Protein AF-A0A9D9HCR8-F1 (afdb_monomer)

Secondary structure (DSSP, 8-state):
----------THHHHHHHHHHHHHHHHHHHHHHHHHHHHHHHHHHTSTTS-TT---HHHHHHHHHHHHHHIIIIIHHHHHHHHHHH-HHHHHHHHHHHHHHHHHHHHHHHHS---HHHHHHHHHHHHHHH-

Organism: NCBI:txid2840769

pLDDT: mean 75.17, std 12.78, range [39.19, 91.44]

Solvent-accessible surface area (backbone atoms only — not comparable to full-atom values): 7336 Å² total; per-residue (Å²): 132,88,81,83,76,96,80,76,87,74,64,68,58,61,56,51,51,53,49,54,50,50,65,53,47,53,59,53,52,51,50,55,53,51,51,54,50,51,58,54,49,55,60,48,44,70,40,72,90,78,45,101,58,77,62,50,60,67,58,52,50,52,42,61,44,46,28,57,47,45,45,72,78,40,45,54,60,53,51,51,55,52,36,70,75,70,33,64,74,59,48,50,55,50,52,53,50,35,30,52,51,10,50,51,38,31,51,47,34,69,70,61,76,52,64,50,73,61,27,50,54,45,26,37,53,12,40,54,44,46,99

Structure (mmCIF, N/CA/C/O backbone):
data_AF-A0A9D9HCR8-F1
#
_entry.id   AF-A0A9D9HCR8-F1
#
loop_
_atom_site.group_PDB
_atom_site.id
_atom_site.type_symbol
_atom_site.label_atom_id
_atom_site.label_alt_id
_atom_site.label_comp_id
_atom_site.label_asym_id
_atom_site.label_entity_id
_atom_site.label_seq_id
_atom_site.pdbx_PDB_ins_code
_atom_site.Cartn_x
_atom_site.Cartn_y
_atom_site.Cartn_z
_atom_site.occupancy
_atom_site.B_iso_or_equiv
_atom_site.auth_seq_id
_atom_site.auth_comp_id
_atom_site.auth_asym_id
_atom_site.auth_atom_id
_atom_site.pdbx_PDB_model_num
ATOM 1 N N . MET A 1 1 ? -33.722 6.007 50.592 1.00 44.00 1 MET A N 1
ATOM 2 C CA . MET A 1 1 ? -32.545 5.118 50.465 1.00 44.00 1 MET A CA 1
ATOM 3 C C . MET A 1 1 ? -31.892 5.417 49.117 1.00 44.00 1 MET A C 1
ATOM 5 O O . MET A 1 1 ? -32.198 4.763 48.139 1.00 44.00 1 MET A O 1
ATOM 9 N N . LEU A 1 2 ? -31.209 6.544 48.922 1.00 51.06 2 LEU A N 1
ATOM 10 C CA . LEU A 1 2 ? -29.808 6.756 49.314 1.00 51.06 2 LEU A CA 1
ATOM 11 C C . LEU A 1 2 ? -28.983 5.460 49.361 1.00 51.06 2 LEU A C 1
ATOM 13 O O . LEU A 1 2 ? -28.902 4.800 50.395 1.00 51.06 2 LEU A O 1
ATOM 17 N N . LYS A 1 3 ? -28.377 5.127 48.217 1.00 56.28 3 LYS A N 1
ATOM 18 C CA . LYS A 1 3 ? -27.101 4.407 48.137 1.00 56.28 3 LYS A CA 1
ATOM 19 C C . LYS A 1 3 ? -26.162 5.161 47.187 1.00 56.28 3 LYS A C 1
ATOM 21 O O . LYS A 1 3 ? -25.793 4.697 46.121 1.00 56.28 3 LYS A O 1
ATOM 26 N N . ASP A 1 4 ? -25.895 6.401 47.568 1.00 50.28 4 ASP A N 1
ATOM 27 C CA . ASP A 1 4 ? -24.560 6.986 47.665 1.00 50.28 4 ASP A CA 1
ATOM 28 C C . ASP A 1 4 ? -23.361 6.244 47.028 1.00 50.28 4 ASP A C 1
ATOM 30 O O . ASP A 1 4 ? -22.961 5.176 47.497 1.00 50.28 4 ASP A O 1
ATOM 34 N N . ARG A 1 5 ? -22.705 6.982 46.109 1.00 50.75 5 ARG A N 1
ATOM 35 C CA . ARG A 1 5 ? -21.244 7.193 45.927 1.00 50.75 5 ARG A CA 1
ATOM 36 C C . ARG A 1 5 ? -20.588 6.686 44.636 1.00 50.75 5 ARG A C 1
ATOM 38 O O . ARG A 1 5 ? -20.152 5.549 44.540 1.00 50.75 5 ARG A O 1
ATOM 45 N N . ASN A 1 6 ? -20.365 7.638 43.725 1.00 53.31 6 ASN A N 1
ATOM 46 C CA . ASN A 1 6 ? -19.026 8.079 43.298 1.00 53.31 6 ASN A CA 1
ATOM 47 C C . ASN A 1 6 ? -17.860 7.103 43.554 1.00 53.31 6 ASN A C 1
ATOM 49 O O . ASN A 1 6 ? -17.100 7.333 44.491 1.00 53.31 6 ASN A O 1
ATOM 53 N N . LEU A 1 7 ? -17.647 6.099 42.699 1.00 50.16 7 LEU A N 1
ATOM 54 C CA . LEU A 1 7 ? -16.347 5.428 42.568 1.00 50.16 7 LEU A CA 1
ATOM 55 C C . LEU A 1 7 ? -16.163 4.876 41.145 1.00 50.16 7 LEU A C 1
ATOM 57 O O . LEU A 1 7 ? -16.692 3.822 40.812 1.00 50.16 7 LEU A O 1
ATOM 61 N N . GLY A 1 8 ? -15.358 5.571 40.336 1.00 39.19 8 GLY A N 1
ATOM 62 C CA . GLY A 1 8 ? -14.664 4.955 39.202 1.00 39.19 8 GLY A CA 1
ATOM 63 C C . GLY A 1 8 ? -14.967 5.554 37.834 1.00 39.19 8 GLY A C 1
ATOM 64 O O . GLY A 1 8 ? -15.715 4.997 37.045 1.00 39.19 8 GLY A O 1
ATOM 65 N N . HIS A 1 9 ? -14.311 6.671 37.548 1.00 45.31 9 HIS A N 1
ATOM 66 C CA . HIS A 1 9 ? -13.859 7.102 36.227 1.00 45.31 9 HIS A CA 1
ATOM 67 C C . HIS A 1 9 ? -13.619 5.909 35.265 1.00 45.31 9 HIS A C 1
ATOM 69 O O . HIS A 1 9 ? -12.541 5.313 35.271 1.00 45.31 9 HIS A O 1
ATOM 75 N N . ILE A 1 10 ? -14.595 5.546 34.425 1.00 48.69 10 ILE A N 1
ATOM 76 C CA . ILE A 1 10 ? -14.371 4.601 33.322 1.00 48.69 10 ILE A CA 1
ATOM 77 C C . ILE A 1 10 ? -13.630 5.330 32.197 1.00 48.69 10 ILE A C 1
ATOM 79 O O . ILE A 1 10 ? -14.179 5.714 31.171 1.00 48.69 10 ILE A O 1
ATOM 83 N N . ASN A 1 11 ? -12.327 5.505 32.418 1.00 50.41 11 ASN A N 1
ATOM 84 C CA . ASN A 1 11 ? -11.316 5.925 31.443 1.00 50.41 11 ASN A CA 1
ATOM 85 C C . ASN A 1 11 ? -11.187 4.973 30.236 1.00 50.41 11 ASN A C 1
ATOM 87 O O . ASN A 1 11 ? -10.315 5.151 29.389 1.00 50.41 11 ASN A O 1
ATOM 91 N N . THR A 1 12 ? -12.036 3.954 30.127 1.00 53.69 12 THR A N 1
ATOM 92 C CA . THR A 1 12 ? -12.023 2.963 29.049 1.00 53.69 12 THR A CA 1
ATOM 93 C C . THR A 1 12 ? -12.558 3.490 27.716 1.00 53.69 12 THR A C 1
ATOM 95 O O . THR A 1 12 ? -12.309 2.857 26.698 1.00 53.69 12 THR A O 1
ATOM 98 N N . SER A 1 13 ? -13.244 4.639 27.683 1.00 58.69 13 SER A N 1
ATOM 99 C CA . SER A 1 13 ? -13.841 5.174 26.445 1.00 58.69 13 SER A CA 1
ATOM 100 C C . SER A 1 13 ? -12.923 6.148 25.697 1.00 58.69 13 SER A C 1
ATOM 102 O O . SER A 1 13 ? -12.737 6.025 24.488 1.00 58.69 13 SER A O 1
ATOM 104 N N . SER A 1 14 ? -12.255 7.063 26.409 1.00 65.81 14 SER A N 1
ATOM 105 C CA . SER A 1 14 ? -11.342 8.015 25.768 1.00 65.81 14 SER A CA 1
ATOM 106 C C . SER A 1 14 ? -10.120 7.294 25.204 1.00 65.81 14 SER A C 1
ATOM 108 O O . SER A 1 14 ? -9.855 7.401 24.012 1.00 65.81 14 SER A O 1
ATOM 110 N N . ALA A 1 15 ? -9.414 6.497 26.016 1.00 72.19 15 ALA A N 1
ATOM 111 C CA . ALA A 1 15 ? -8.194 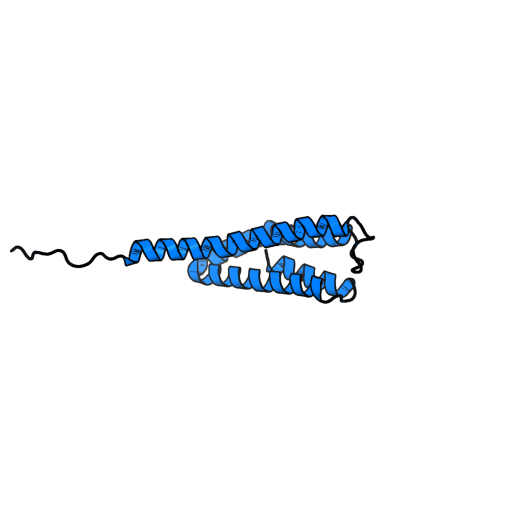5.812 25.582 1.00 72.19 15 ALA A CA 1
ATOM 112 C C . ALA A 1 15 ? -8.430 4.856 24.398 1.00 72.19 15 ALA A C 1
ATOM 114 O O . ALA A 1 15 ? -7.625 4.826 23.473 1.00 72.19 15 ALA A O 1
ATOM 115 N N . ALA A 1 16 ? -9.553 4.129 24.374 1.00 76.50 16 ALA A N 1
ATOM 116 C CA . ALA A 1 16 ? -9.909 3.263 23.249 1.00 76.50 16 ALA A CA 1
ATOM 117 C C . ALA A 1 16 ? -10.183 4.056 21.960 1.00 76.50 16 ALA A C 1
ATOM 119 O O . ALA A 1 16 ? -9.782 3.624 20.882 1.00 76.50 16 ALA A O 1
ATOM 120 N N . CYS A 1 17 ? -10.807 5.232 22.069 1.00 79.69 17 CYS A N 1
ATOM 121 C CA . CYS A 1 17 ? -11.021 6.133 20.938 1.00 79.69 17 CYS A CA 1
ATOM 122 C C . CYS A 1 17 ? -9.686 6.666 20.385 1.00 79.69 17 CYS A C 1
ATOM 124 O O . CYS A 1 17 ? -9.451 6.609 19.180 1.00 79.69 17 CYS A O 1
ATOM 126 N N . TRP A 1 18 ? -8.767 7.082 21.264 1.00 84.44 18 TRP A N 1
ATOM 127 C CA . TRP A 1 18 ? -7.415 7.508 20.877 1.00 84.44 18 TRP A CA 1
ATOM 128 C C . TRP A 1 18 ? -6.609 6.379 20.224 1.00 84.44 18 TRP A C 1
ATOM 130 O O . TRP A 1 18 ? -5.927 6.615 19.231 1.00 84.44 18 TRP A O 1
ATOM 140 N N . ILE A 1 19 ? -6.715 5.147 20.732 1.00 83.94 19 ILE A N 1
ATOM 141 C CA . ILE A 1 19 ? -6.044 3.975 20.150 1.00 83.94 19 ILE A CA 1
ATOM 142 C C . ILE A 1 19 ? -6.636 3.625 18.782 1.00 83.94 19 ILE A C 1
ATOM 144 O O . ILE A 1 19 ? -5.880 3.346 17.856 1.00 83.94 19 ILE A O 1
ATOM 148 N N . ALA A 1 20 ? -7.961 3.666 18.622 1.00 83.50 20 ALA A N 1
ATOM 149 C CA . ALA A 1 20 ? -8.602 3.442 17.327 1.00 83.50 20 ALA A CA 1
ATOM 150 C C . ALA A 1 20 ? -8.166 4.499 16.301 1.00 83.50 20 ALA A C 1
ATOM 152 O O . ALA A 1 20 ? -7.837 4.160 15.166 1.00 83.50 20 ALA A O 1
ATOM 153 N N . LEU A 1 21 ? -8.088 5.764 16.721 1.00 86.19 21 LEU A N 1
ATOM 154 C CA . LEU A 1 21 ? -7.636 6.863 15.874 1.00 86.19 21 LEU A CA 1
ATOM 155 C C . LEU A 1 21 ? -6.158 6.694 15.494 1.00 86.19 21 LEU A C 1
ATOM 157 O O . LEU A 1 21 ? -5.817 6.794 14.319 1.00 86.19 21 LEU A O 1
ATOM 161 N N . ALA A 1 22 ? -5.293 6.335 16.446 1.00 86.69 22 ALA A N 1
ATOM 162 C CA . ALA A 1 22 ? -3.890 6.030 16.172 1.00 86.69 22 ALA A CA 1
ATOM 163 C C . ALA A 1 22 ? -3.733 4.838 15.210 1.00 86.69 22 ALA A C 1
ATOM 165 O O . ALA A 1 22 ? -2.942 4.900 14.272 1.00 86.69 22 ALA A O 1
ATOM 166 N N . CYS A 1 23 ? -4.521 3.777 15.396 1.00 85.12 23 CYS A N 1
ATOM 167 C CA . CYS A 1 23 ? -4.490 2.582 14.554 1.00 85.12 23 CYS A CA 1
ATOM 168 C C . CYS A 1 23 ? -4.935 2.855 13.108 1.00 85.12 23 CYS A C 1
ATOM 170 O O . CYS A 1 23 ? -4.455 2.178 12.206 1.00 85.12 23 CYS A O 1
ATOM 172 N N . LEU A 1 24 ? -5.791 3.857 12.871 1.00 86.19 24 LEU A N 1
ATOM 173 C CA . LEU A 1 24 ? -6.179 4.295 11.524 1.00 86.19 24 LEU A CA 1
ATOM 174 C C . LEU A 1 24 ? -5.179 5.279 10.903 1.00 86.19 24 LEU A C 1
ATOM 176 O O . LEU A 1 24 ? -4.892 5.195 9.711 1.00 86.19 24 LEU A O 1
ATOM 180 N N . VAL A 1 25 ? -4.630 6.203 11.697 1.00 90.88 25 VAL A N 1
ATOM 181 C CA . VAL A 1 25 ? -3.695 7.225 11.197 1.00 90.88 25 VAL A CA 1
ATOM 182 C C . VAL A 1 25 ? -2.368 6.612 10.762 1.00 90.88 25 VAL A C 1
ATOM 184 O O . VAL A 1 25 ? -1.819 7.039 9.755 1.00 90.88 25 VAL A O 1
ATOM 187 N N . VAL A 1 26 ? -1.857 5.603 11.472 1.00 89.62 26 VAL A N 1
ATOM 188 C CA . VAL A 1 26 ? -0.576 4.956 11.136 1.00 89.62 26 VAL A CA 1
ATOM 189 C C . VAL A 1 26 ? -0.551 4.368 9.712 1.00 89.62 26 VAL A C 1
ATOM 191 O O . VAL A 1 26 ? 0.338 4.748 8.951 1.00 89.62 26 VAL A O 1
ATOM 194 N N . PRO A 1 27 ? -1.485 3.489 9.297 1.00 88.38 27 PRO A N 1
ATOM 195 C CA . PRO A 1 27 ? -1.492 2.938 7.941 1.00 88.38 27 PRO A CA 1
ATOM 196 C C . PRO A 1 27 ? -1.821 3.987 6.872 1.00 88.38 27 PRO A C 1
ATOM 198 O O . PRO A 1 27 ? -1.270 3.924 5.774 1.00 88.38 27 PRO A O 1
ATOM 201 N N . MET A 1 28 ? -2.649 4.990 7.185 1.00 90.12 28 MET A N 1
ATOM 202 C CA . MET A 1 28 ? -2.880 6.120 6.276 1.00 90.12 28 MET A CA 1
ATOM 203 C C . MET A 1 28 ? -1.603 6.938 6.061 1.00 90.12 28 MET A C 1
ATOM 205 O O . MET A 1 28 ? -1.237 7.232 4.933 1.00 90.12 28 MET A O 1
ATOM 209 N N . PHE A 1 29 ? -0.867 7.261 7.124 1.00 91.44 29 PHE A N 1
ATOM 210 C CA . PHE A 1 29 ? 0.402 7.976 7.006 1.00 91.44 29 PHE A CA 1
ATOM 211 C C . PHE A 1 29 ? 1.449 7.158 6.240 1.00 91.44 29 PHE A C 1
ATOM 213 O O . PHE A 1 29 ? 2.134 7.691 5.371 1.00 91.44 29 PHE A O 1
ATOM 220 N N . ALA A 1 30 ? 1.552 5.859 6.531 1.00 88.62 30 ALA A N 1
ATOM 221 C CA . ALA A 1 30 ? 2.491 4.969 5.858 1.00 88.62 30 ALA A CA 1
ATOM 222 C C . ALA A 1 30 ? 2.199 4.839 4.355 1.00 88.62 30 ALA A C 1
ATOM 224 O O . ALA A 1 30 ? 3.133 4.866 3.559 1.00 88.62 30 ALA A O 1
ATOM 225 N N . SER A 1 31 ? 0.924 4.735 3.967 1.00 86.94 31 SER A N 1
ATOM 226 C CA . SER A 1 31 ? 0.539 4.670 2.551 1.00 86.94 31 SER A CA 1
ATOM 227 C C . SER A 1 31 ? 0.867 5.964 1.810 1.00 86.94 31 SER A C 1
ATOM 229 O O . SER A 1 31 ? 1.512 5.899 0.770 1.00 86.94 31 SER A O 1
ATOM 231 N N . TYR A 1 32 ? 0.560 7.134 2.382 1.00 89.38 32 TYR A N 1
ATOM 232 C CA . TYR A 1 32 ? 0.955 8.415 1.780 1.00 89.38 32 TYR A CA 1
ATOM 233 C C . TYR A 1 32 ? 2.470 8.569 1.632 1.00 89.38 32 TYR A C 1
ATOM 235 O O . TYR A 1 32 ? 2.940 9.074 0.616 1.00 89.38 32 TYR A O 1
ATOM 243 N N . PHE A 1 33 ? 3.243 8.132 2.629 1.00 89.44 33 PHE A N 1
ATOM 244 C CA . PHE A 1 33 ? 4.701 8.168 2.543 1.00 89.44 33 PHE A CA 1
ATOM 245 C C . PHE A 1 33 ? 5.229 7.257 1.427 1.00 89.44 33 PHE A C 1
ATOM 247 O O . PHE A 1 33 ? 6.158 7.622 0.710 1.00 89.44 33 PHE A O 1
ATOM 254 N N . PHE A 1 34 ? 4.625 6.079 1.265 1.00 85.44 34 PHE A N 1
ATOM 255 C CA . PHE A 1 34 ? 4.969 5.156 0.191 1.00 85.44 34 PHE A CA 1
ATOM 256 C C . PHE A 1 34 ? 4.679 5.773 -1.185 1.00 85.44 34 PHE A C 1
ATOM 258 O O . PHE A 1 34 ? 5.572 5.796 -2.028 1.00 85.44 34 PHE A O 1
ATOM 265 N N . ASP A 1 35 ? 3.494 6.356 -1.385 1.00 86.81 35 ASP A N 1
ATOM 266 C CA . ASP A 1 35 ? 3.118 7.064 -2.619 1.00 86.81 35 ASP A CA 1
ATOM 267 C C . ASP A 1 35 ? 4.097 8.197 -2.983 1.00 86.81 35 ASP A C 1
ATOM 269 O O . ASP A 1 35 ? 4.514 8.315 -4.139 1.00 86.81 35 ASP A O 1
ATOM 273 N N . ASP A 1 36 ? 4.540 8.990 -2.001 1.00 88.19 36 ASP A N 1
ATOM 274 C CA . ASP A 1 36 ? 5.509 10.076 -2.217 1.00 88.19 36 ASP A CA 1
ATOM 275 C C . ASP A 1 36 ? 6.883 9.553 -2.686 1.00 88.19 36 ASP A C 1
ATOM 277 O O . ASP A 1 36 ? 7.523 10.128 -3.578 1.00 88.19 36 ASP A O 1
ATOM 281 N N . MET A 1 37 ? 7.310 8.392 -2.172 1.00 85.56 37 MET A N 1
ATOM 282 C CA . MET A 1 37 ? 8.511 7.719 -2.672 1.00 85.56 37 MET A CA 1
ATOM 283 C C . MET A 1 37 ? 8.350 7.262 -4.127 1.00 85.56 37 MET A C 1
ATOM 285 O O . MET A 1 37 ? 9.272 7.473 -4.915 1.00 85.56 37 MET A O 1
ATOM 289 N N . PHE A 1 38 ? 7.208 6.684 -4.526 1.00 79.88 38 PHE A N 1
ATOM 290 C CA . PHE A 1 38 ? 6.985 6.289 -5.929 1.00 79.88 38 PHE A CA 1
ATOM 291 C C . PHE A 1 38 ? 6.932 7.483 -6.867 1.00 79.88 38 PHE A C 1
ATOM 293 O O . PHE A 1 38 ? 7.524 7.417 -7.945 1.00 79.88 38 PHE A O 1
ATOM 300 N N . SER A 1 39 ? 6.299 8.576 -6.444 1.00 83.56 39 SER A N 1
ATOM 301 C CA . SER A 1 39 ? 6.300 9.837 -7.183 1.00 83.56 39 SER A CA 1
ATOM 302 C C . SER A 1 39 ? 7.731 10.307 -7.465 1.00 83.56 39 SER A C 1
ATOM 304 O O . SER A 1 39 ? 8.085 10.586 -8.613 1.00 83.56 39 SER A O 1
ATOM 306 N N . THR A 1 40 ? 8.606 10.267 -6.455 1.00 82.44 40 THR A N 1
ATOM 307 C CA . THR A 1 40 ? 10.029 10.592 -6.628 1.00 82.44 40 THR A CA 1
ATOM 308 C C . THR A 1 40 ? 10.736 9.605 -7.560 1.00 82.44 40 THR A C 1
ATOM 310 O O . THR A 1 40 ? 11.470 10.029 -8.451 1.00 82.44 40 THR A O 1
ATOM 313 N N . LEU A 1 41 ? 10.504 8.297 -7.408 1.00 76.75 41 LEU A N 1
ATOM 314 C CA . LEU A 1 41 ? 11.109 7.278 -8.272 1.00 76.75 41 LEU A CA 1
ATOM 315 C C . LEU A 1 41 ? 10.730 7.470 -9.747 1.00 76.75 41 LEU A C 1
ATOM 317 O O . LEU A 1 41 ? 11.597 7.332 -10.608 1.00 76.75 41 LEU A O 1
ATOM 321 N N . SER A 1 42 ? 9.481 7.852 -10.042 1.00 73.25 42 SER A N 1
ATOM 322 C CA . SER A 1 42 ? 9.003 8.106 -11.410 1.00 73.25 42 SER A CA 1
ATOM 323 C C . SER A 1 42 ? 9.855 9.141 -12.156 1.00 73.25 42 SER A C 1
ATOM 325 O O . SER A 1 42 ? 10.188 8.950 -13.325 1.00 73.25 42 SER A O 1
ATOM 327 N N . HIS A 1 43 ? 10.297 10.191 -11.457 1.00 71.06 43 HIS A N 1
ATOM 328 C CA . HIS A 1 43 ? 11.166 11.223 -12.016 1.00 71.06 43 HIS A CA 1
ATOM 329 C C . HIS A 1 43 ? 12.576 10.710 -12.321 1.00 71.06 43 HIS A C 1
ATOM 331 O O . HIS A 1 43 ? 13.203 11.165 -13.275 1.00 71.06 43 HIS A O 1
ATOM 337 N N . ILE A 1 44 ? 13.083 9.750 -11.545 1.00 70.62 44 ILE A N 1
ATOM 338 C CA . ILE A 1 44 ? 14.413 9.176 -11.776 1.00 70.62 44 ILE A CA 1
ATOM 339 C C . ILE A 1 44 ? 14.368 8.191 -12.957 1.00 70.62 44 ILE A C 1
ATOM 341 O O . ILE A 1 44 ? 15.293 8.176 -13.765 1.00 70.62 44 ILE A O 1
ATOM 345 N N . PHE A 1 45 ? 13.268 7.448 -13.138 1.00 64.31 45 PHE A N 1
ATOM 346 C CA . PHE A 1 45 ? 13.050 6.596 -14.320 1.00 64.31 45 PHE A CA 1
ATOM 347 C C . PHE A 1 45 ? 12.943 7.392 -15.638 1.00 64.31 45 PHE A C 1
ATOM 349 O O . PHE A 1 45 ? 13.287 6.872 -16.695 1.00 64.31 45 PHE A O 1
ATOM 356 N N . GLN A 1 46 ? 12.527 8.665 -15.599 1.00 62.47 46 GLN A N 1
ATOM 357 C CA . GLN A 1 46 ? 12.524 9.556 -16.774 1.00 62.47 46 GLN A CA 1
ATOM 358 C C . GLN A 1 46 ? 13.930 9.998 -17.220 1.00 62.47 46 GLN A C 1
ATOM 360 O O . GLN A 1 46 ? 14.097 10.474 -18.345 1.00 62.47 46 GLN A O 1
ATOM 365 N N . HIS A 1 47 ? 14.945 9.837 -16.365 1.00 59.81 47 HIS A N 1
ATOM 366 C CA . HIS A 1 47 ? 16.338 10.170 -16.652 1.00 59.81 47 HIS A CA 1
ATOM 367 C C . HIS A 1 47 ? 17.191 8.886 -16.697 1.00 59.81 47 HIS A C 1
ATOM 369 O O . HIS A 1 47 ? 17.822 8.526 -15.700 1.00 59.81 47 HIS A O 1
ATOM 375 N N . PRO A 1 48 ? 17.253 8.193 -17.853 1.00 55.50 48 PRO A N 1
ATOM 376 C CA . PRO A 1 48 ? 17.826 6.846 -17.984 1.00 55.50 48 PRO A CA 1
ATOM 377 C C . PRO A 1 48 ? 19.335 6.738 -17.687 1.00 55.50 48 PRO A C 1
ATOM 379 O O . PRO A 1 48 ? 19.863 5.634 -17.621 1.00 55.50 48 PRO A O 1
ATOM 382 N N . GLU A 1 49 ? 20.040 7.853 -17.474 1.00 54.50 49 GLU A N 1
ATOM 383 C CA . GLU A 1 49 ? 21.447 7.869 -17.043 1.00 54.50 49 GLU A CA 1
ATOM 384 C C . GLU A 1 49 ? 21.636 7.568 -15.541 1.00 54.50 49 GLU A C 1
ATOM 386 O O . GLU A 1 49 ? 22.734 7.215 -15.119 1.00 54.50 49 GLU A O 1
ATOM 391 N N . MET A 1 50 ? 20.581 7.692 -14.725 1.00 51.66 50 MET A N 1
ATOM 392 C CA . MET A 1 50 ? 20.658 7.591 -13.257 1.00 51.66 50 MET A CA 1
ATOM 393 C C . MET A 1 50 ? 20.269 6.209 -12.706 1.00 51.66 50 MET A C 1
ATOM 395 O O . MET A 1 50 ? 20.488 5.948 -11.522 1.00 51.66 50 MET A O 1
ATOM 399 N N . LEU A 1 51 ? 19.698 5.316 -13.526 1.00 53.09 51 LEU A N 1
ATOM 400 C CA . LEU A 1 51 ? 19.183 4.021 -13.074 1.00 53.09 51 LEU A CA 1
ATOM 401 C C . LEU A 1 51 ? 19.746 2.850 -13.890 1.00 53.09 51 LEU A C 1
ATOM 403 O O . LEU A 1 51 ? 19.360 2.612 -15.029 1.00 53.09 51 LEU A O 1
ATOM 407 N N . ALA A 1 52 ? 20.571 2.022 -13.247 1.00 50.44 52 ALA A N 1
ATOM 408 C CA . ALA A 1 52 ? 21.039 0.735 -13.774 1.00 50.44 52 ALA A CA 1
ATOM 409 C C . ALA A 1 52 ? 19.940 -0.361 -13.807 1.00 50.44 52 ALA A C 1
ATOM 411 O O . ALA A 1 52 ? 20.259 -1.546 -13.803 1.00 50.44 52 ALA A O 1
ATOM 412 N N . LEU A 1 53 ? 18.655 0.024 -13.790 1.00 53.03 53 LEU A N 1
ATOM 413 C CA . LEU A 1 53 ? 17.500 -0.881 -13.687 1.00 53.03 53 LEU A CA 1
ATOM 414 C C . LEU A 1 53 ? 16.775 -1.107 -15.029 1.00 53.03 53 LEU A C 1
ATOM 416 O O . LEU A 1 53 ? 15.977 -2.032 -15.136 1.00 53.03 53 LEU A O 1
ATOM 420 N N . GLY A 1 54 ? 17.041 -0.285 -16.054 1.00 53.91 54 GLY A N 1
ATOM 421 C CA . GLY A 1 54 ? 16.548 -0.502 -17.423 1.00 53.91 54 GLY A CA 1
ATOM 422 C C . GLY A 1 54 ? 15.026 -0.433 -17.620 1.00 53.91 54 GLY A C 1
ATOM 423 O O . GLY A 1 54 ? 14.541 -0.927 -18.632 1.00 53.91 54 GLY A O 1
ATOM 424 N N . TRP A 1 55 ? 14.268 0.133 -16.678 1.00 59.31 55 TRP A N 1
ATOM 425 C CA . TRP A 1 55 ? 12.824 0.330 -16.840 1.00 59.31 55 TRP A CA 1
ATOM 426 C C . TRP A 1 55 ? 12.543 1.544 -17.724 1.00 59.31 55 TRP A C 1
ATOM 428 O O . TRP A 1 55 ? 13.040 2.637 -17.446 1.00 59.31 55 TRP A O 1
ATOM 438 N N . ASP A 1 56 ? 11.728 1.352 -18.760 1.00 66.06 56 ASP A N 1
ATOM 439 C CA . ASP A 1 56 ? 11.259 2.440 -19.609 1.00 66.06 56 ASP A CA 1
ATOM 440 C C . ASP A 1 56 ? 10.104 3.203 -18.939 1.00 66.06 56 ASP A C 1
ATOM 442 O O . ASP A 1 56 ? 9.297 2.648 -18.186 1.00 66.06 56 ASP A O 1
ATOM 446 N N . SER A 1 57 ? 10.002 4.501 -19.230 1.00 66.38 57 SER A N 1
ATOM 447 C CA . SER A 1 57 ? 8.928 5.358 -18.713 1.00 66.38 57 SER A CA 1
ATOM 448 C C . SER A 1 57 ? 7.516 4.850 -19.058 1.00 66.38 57 SER A C 1
ATOM 450 O O . SER A 1 57 ? 6.581 5.078 -18.286 1.00 66.38 57 SER A O 1
ATOM 452 N N . ALA A 1 58 ? 7.354 4.120 -20.169 1.00 73.12 58 ALA A N 1
ATOM 453 C CA . ALA A 1 58 ? 6.088 3.500 -20.548 1.00 73.12 58 ALA A CA 1
ATOM 454 C C . ALA A 1 58 ? 5.702 2.328 -19.627 1.00 73.12 58 ALA A C 1
ATOM 456 O O . ALA A 1 58 ? 4.535 2.207 -19.244 1.00 73.12 58 ALA A O 1
ATOM 457 N N . ASP A 1 59 ? 6.669 1.505 -19.215 1.00 74.38 59 ASP A N 1
ATOM 458 C CA . ASP A 1 59 ? 6.428 0.341 -18.357 1.00 74.38 59 ASP A CA 1
ATOM 459 C C . ASP A 1 59 ? 6.064 0.760 -16.925 1.00 74.38 59 ASP A C 1
ATOM 461 O O . ASP A 1 59 ? 5.159 0.192 -16.308 1.00 74.38 59 ASP A O 1
ATOM 465 N N . TYR A 1 60 ? 6.699 1.823 -16.420 1.00 71.12 60 TYR A N 1
ATOM 466 C CA . TYR A 1 60 ? 6.324 2.438 -15.144 1.00 71.12 60 TYR A CA 1
ATOM 467 C C . TYR A 1 60 ? 4.899 3.023 -15.186 1.00 71.12 60 TYR A C 1
ATOM 469 O O . TYR A 1 60 ? 4.138 2.899 -14.224 1.00 71.12 60 TYR A O 1
ATOM 477 N N . GLY A 1 61 ? 4.500 3.617 -16.316 1.00 73.88 61 GLY A N 1
ATOM 478 C CA . GLY A 1 61 ? 3.133 4.099 -16.527 1.00 73.88 61 GLY A CA 1
ATOM 479 C C . GLY A 1 61 ? 2.094 2.972 -16.503 1.00 73.88 61 GLY A C 1
ATOM 480 O O . GLY A 1 61 ? 1.011 3.143 -15.941 1.00 73.88 61 GLY A O 1
ATOM 481 N N . PHE A 1 62 ? 2.432 1.799 -17.045 1.00 76.69 62 PHE A N 1
ATOM 482 C CA . PHE A 1 62 ? 1.572 0.615 -16.983 1.00 76.69 62 PHE A CA 1
ATOM 483 C C . PHE A 1 62 ? 1.479 0.043 -15.558 1.00 76.69 62 PHE A C 1
ATOM 485 O O . PHE A 1 62 ? 0.393 -0.322 -15.108 1.00 76.69 62 PHE A O 1
ATOM 492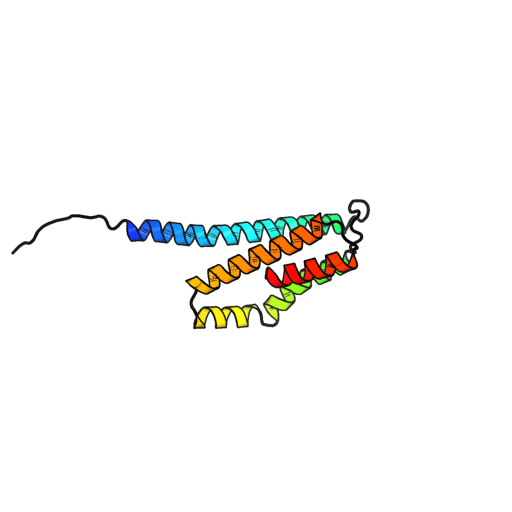 N N . TYR A 1 63 ? 2.594 0.045 -14.818 1.00 75.06 63 TYR A N 1
ATOM 493 C CA . TYR A 1 63 ? 2.639 -0.284 -13.391 1.00 75.06 63 TYR A CA 1
ATOM 494 C C . TYR A 1 63 ? 1.716 0.628 -12.560 1.00 75.06 63 TYR A C 1
ATOM 496 O O . TYR A 1 63 ? 0.832 0.131 -11.863 1.00 75.06 63 TYR A O 1
ATOM 504 N N . ALA A 1 64 ? 1.845 1.953 -12.696 1.00 77.38 64 ALA A N 1
ATOM 505 C CA . ALA A 1 64 ? 1.030 2.922 -11.955 1.00 77.38 64 ALA A CA 1
ATOM 506 C C . ALA A 1 64 ? -0.456 2.889 -12.373 1.00 77.38 64 ALA A C 1
ATOM 508 O O . ALA A 1 64 ? -1.362 3.083 -11.555 1.00 77.38 64 ALA A O 1
ATOM 509 N N . GLY A 1 65 ? -0.726 2.601 -13.650 1.00 79.25 65 GLY A N 1
ATOM 510 C CA . GLY A 1 65 ? -2.078 2.432 -14.177 1.00 79.25 65 GLY A CA 1
ATOM 511 C C . GLY A 1 65 ? -2.795 1.190 -13.638 1.00 79.25 65 GLY A C 1
ATOM 512 O O . GLY A 1 65 ? -4.012 1.232 -13.457 1.00 79.25 65 GLY A O 1
ATOM 513 N N . GLY A 1 66 ? -2.063 0.112 -13.331 1.00 81.06 66 GLY A N 1
ATOM 514 C CA . GLY A 1 66 ? -2.617 -1.147 -12.820 1.00 81.06 66 GLY A CA 1
ATOM 515 C C . GLY A 1 66 ? -3.360 -0.995 -11.490 1.00 81.06 66 GLY A C 1
ATOM 516 O O . GLY A 1 66 ? -4.469 -1.513 -11.350 1.00 81.06 66 GLY A O 1
ATOM 517 N N . TYR A 1 67 ? -2.800 -0.219 -10.556 1.00 78.75 67 TYR A N 1
ATOM 518 C CA . TYR A 1 67 ? -3.461 0.162 -9.301 1.00 78.75 67 TYR A CA 1
ATOM 519 C C . TYR A 1 67 ? -4.795 0.873 -9.567 1.00 78.75 67 TYR A C 1
ATOM 521 O O . TYR A 1 67 ? -5.855 0.426 -9.128 1.00 78.75 67 TYR A O 1
ATOM 529 N N . SER A 1 68 ? -4.759 1.935 -10.377 1.00 81.25 68 SER A N 1
ATOM 530 C CA . SER A 1 68 ? -5.942 2.755 -10.669 1.00 81.25 68 SER A CA 1
ATOM 531 C C . SER A 1 68 ? -7.035 1.951 -11.376 1.00 81.25 68 SER A C 1
ATOM 533 O O . SER A 1 68 ? -8.224 2.118 -11.097 1.00 81.25 68 SER A O 1
ATOM 535 N N . PHE A 1 69 ? -6.637 1.044 -12.270 1.00 82.62 69 PHE A N 1
ATOM 536 C CA . PHE A 1 69 ? -7.550 0.147 -12.965 1.00 82.62 69 PHE A CA 1
ATOM 537 C C . PHE A 1 69 ? -8.235 -0.824 -11.997 1.00 82.62 69 PHE A C 1
ATOM 539 O O . PHE A 1 69 ? -9.455 -0.965 -12.048 1.00 82.62 69 PHE A O 1
ATOM 546 N N . LEU A 1 70 ? -7.493 -1.447 -11.076 1.00 81.25 70 LEU A N 1
ATOM 547 C CA . LEU A 1 70 ? -8.053 -2.376 -10.091 1.00 81.25 70 LEU A CA 1
ATOM 548 C C . LEU A 1 70 ? -9.045 -1.661 -9.158 1.00 81.25 70 LEU A C 1
ATOM 550 O O . LEU A 1 70 ? -10.159 -2.151 -8.955 1.00 81.25 70 LEU A O 1
ATOM 554 N N . CYS A 1 71 ? -8.706 -0.460 -8.679 1.00 81.38 71 CYS A N 1
ATOM 555 C CA . CYS A 1 71 ? -9.591 0.334 -7.828 1.00 81.38 71 CYS A CA 1
ATOM 556 C C . CYS A 1 71 ? -10.910 0.699 -8.535 1.00 81.38 71 CYS A C 1
ATOM 558 O O . CYS A 1 71 ? -11.986 0.519 -7.957 1.00 81.38 71 CYS A O 1
ATOM 560 N N . VAL A 1 72 ? -10.843 1.172 -9.787 1.00 82.69 72 VAL A N 1
ATOM 561 C CA . VAL A 1 72 ? -12.005 1.680 -10.543 1.00 82.69 72 VAL A CA 1
ATOM 562 C C . VAL A 1 72 ? -12.854 0.560 -11.153 1.00 82.69 72 VAL A C 1
ATOM 564 O O . VAL A 1 72 ? -14.080 0.663 -11.157 1.00 82.69 72 VAL A O 1
ATOM 567 N N . CYS A 1 73 ? -12.250 -0.526 -11.641 1.00 80.56 73 CYS A N 1
ATOM 568 C CA . CYS A 1 73 ? -12.977 -1.605 -12.319 1.00 80.56 73 CYS A CA 1
ATOM 569 C C . CYS A 1 73 ? -13.732 -2.555 -11.380 1.00 80.56 73 CYS A C 1
ATOM 571 O O . CYS A 1 73 ? -14.421 -3.454 -11.860 1.00 80.56 73 CYS A O 1
ATOM 573 N N . GLY A 1 74 ? -13.647 -2.360 -10.063 1.00 76.69 74 GLY A N 1
ATOM 574 C CA . GLY A 1 74 ? -14.460 -3.114 -9.108 1.00 76.69 74 GLY A CA 1
ATOM 575 C C . GLY A 1 74 ? -13.783 -3.429 -7.783 1.00 76.69 74 GLY A C 1
ATOM 576 O O . GLY A 1 74 ? -14.473 -3.902 -6.885 1.00 76.69 74 GLY A O 1
ATOM 577 N N . GLY A 1 75 ? -12.489 -3.137 -7.614 1.00 82.00 75 GLY A N 1
ATOM 578 C CA . GLY A 1 75 ? -11.776 -3.336 -6.351 1.00 82.00 75 GLY A CA 1
ATOM 579 C C . GLY A 1 75 ? -12.477 -2.633 -5.195 1.00 82.00 75 GLY A C 1
ATOM 580 O O . GLY A 1 75 ? -12.882 -3.285 -4.238 1.00 82.00 75 GLY A O 1
ATOM 581 N N . LEU A 1 76 ? -12.764 -1.335 -5.335 1.00 83.75 76 LEU A N 1
ATOM 582 C CA . LEU A 1 76 ? -13.470 -0.561 -4.305 1.00 83.75 76 LEU A CA 1
ATOM 583 C C . LEU A 1 76 ? -14.888 -1.087 -4.023 1.00 83.75 76 LEU A C 1
ATOM 585 O O . LEU A 1 76 ? -15.330 -1.090 -2.874 1.00 83.75 76 LEU A O 1
ATOM 589 N N . VAL A 1 77 ? -15.588 -1.576 -5.051 1.00 86.94 77 VAL A N 1
ATOM 590 C CA . VAL A 1 77 ? -16.942 -2.141 -4.913 1.00 86.94 77 VAL A CA 1
ATOM 591 C C . VAL A 1 77 ? -16.900 -3.456 -4.132 1.00 86.94 77 VAL A C 1
ATOM 593 O O . VAL A 1 77 ? -17.675 -3.643 -3.196 1.00 86.94 77 VAL A O 1
ATOM 596 N N . ILE A 1 78 ? -15.963 -4.346 -4.465 1.00 8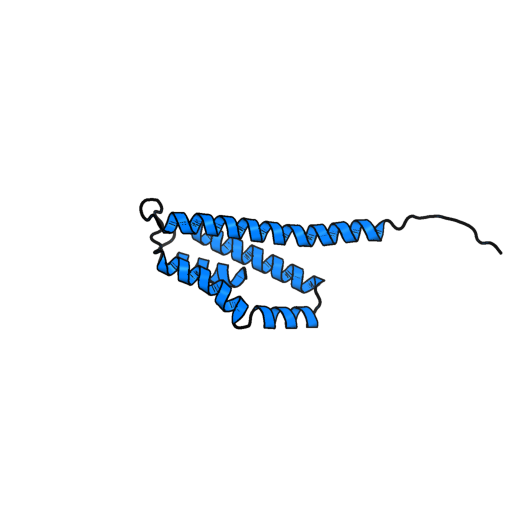5.50 78 ILE A N 1
ATOM 597 C CA . ILE A 1 78 ? -15.775 -5.635 -3.786 1.00 85.50 78 ILE A CA 1
ATOM 598 C C . ILE A 1 78 ? -15.312 -5.414 -2.341 1.00 85.50 78 ILE A C 1
ATOM 600 O O . ILE A 1 78 ? -15.847 -6.038 -1.425 1.00 85.50 78 ILE A O 1
ATOM 604 N N . CYS A 1 79 ? -14.374 -4.491 -2.118 1.00 84.19 79 CYS A N 1
ATOM 605 C CA . CYS A 1 79 ? -13.895 -4.134 -0.784 1.00 84.19 79 CYS A CA 1
ATOM 606 C C . CYS A 1 79 ? -15.027 -3.581 0.092 1.00 84.19 79 CYS A C 1
ATOM 608 O O . CYS A 1 79 ? -15.142 -3.963 1.256 1.00 84.19 79 CYS A O 1
ATOM 610 N N . GLY A 1 80 ? -15.895 -2.733 -0.474 1.00 83.81 80 GLY A N 1
ATOM 611 C CA . GLY A 1 80 ? -17.061 -2.185 0.219 1.00 83.81 80 GLY A CA 1
ATOM 612 C C . GLY A 1 80 ? -18.058 -3.263 0.648 1.00 83.81 80 GLY A C 1
ATOM 613 O O . GLY A 1 80 ? -18.473 -3.288 1.804 1.00 83.81 80 GLY A O 1
ATOM 614 N N . VAL A 1 81 ? -18.382 -4.204 -0.244 1.00 88.19 81 VAL A N 1
ATOM 615 C CA . VAL A 1 81 ? -19.271 -5.336 0.078 1.00 88.19 81 VAL A CA 1
ATOM 616 C C . VAL A 1 81 ? -18.646 -6.258 1.134 1.00 88.19 81 VAL A C 1
ATOM 618 O O . VAL A 1 81 ? -19.335 -6.730 2.037 1.00 88.19 81 VAL A O 1
ATOM 621 N N . LEU A 1 82 ? -17.332 -6.493 1.071 1.00 84.00 82 LEU A N 1
ATOM 622 C CA . LEU A 1 82 ? -16.625 -7.334 2.042 1.00 84.00 82 LEU A CA 1
ATOM 623 C C . LEU A 1 82 ? -16.582 -6.696 3.442 1.00 84.00 82 LEU A C 1
ATOM 625 O O . LEU A 1 82 ? -16.734 -7.392 4.451 1.00 84.00 82 LEU A O 1
ATOM 629 N N . LEU A 1 83 ? -16.411 -5.373 3.504 1.00 83.88 83 LEU A N 1
ATOM 630 C CA . LEU A 1 83 ? -16.480 -4.588 4.738 1.00 83.88 83 LEU A CA 1
ATOM 631 C C . LEU A 1 83 ? -17.874 -4.622 5.374 1.00 83.88 83 LEU A C 1
ATOM 633 O O . LEU A 1 83 ? -17.969 -4.654 6.602 1.00 83.88 83 LEU A O 1
ATOM 637 N N . ASP A 1 84 ? -18.929 -4.658 4.560 1.00 82.94 84 ASP A N 1
ATOM 638 C CA . ASP A 1 84 ? -20.320 -4.716 5.023 1.00 82.94 84 ASP A CA 1
ATOM 639 C C . ASP A 1 84 ? -20.668 -6.085 5.639 1.00 82.94 84 ASP A C 1
ATOM 641 O O . ASP A 1 84 ? -21.343 -6.172 6.663 1.00 82.94 84 ASP A O 1
ATOM 645 N N . MET A 1 85 ? -20.130 -7.175 5.081 1.00 83.06 85 MET A N 1
ATOM 646 C CA . MET A 1 85 ? -20.458 -8.536 5.523 1.00 83.06 85 MET A CA 1
ATOM 647 C C . MET A 1 85 ? -19.772 -8.953 6.833 1.00 83.06 85 MET A C 1
ATOM 649 O O . MET A 1 85 ? -20.371 -9.635 7.664 1.00 83.06 85 MET A O 1
ATOM 653 N N . PHE A 1 86 ? -18.505 -8.583 7.015 1.00 80.00 86 PHE A N 1
ATOM 654 C CA . PHE A 1 86 ? -17.673 -9.099 8.108 1.00 80.00 86 PHE A CA 1
ATOM 655 C C . PHE A 1 86 ? -17.208 -8.003 9.096 1.00 80.00 86 PHE A C 1
ATOM 657 O O . PHE A 1 86 ? -16.602 -8.303 10.129 1.00 80.00 86 PHE A O 1
ATOM 664 N N . GLY A 1 87 ? -17.521 -6.734 8.808 1.00 80.12 87 GLY A N 1
ATOM 665 C CA . GLY A 1 87 ? -17.294 -5.583 9.681 1.00 80.12 87 GLY A CA 1
ATOM 666 C C . GLY A 1 87 ? -15.887 -4.970 9.621 1.00 80.12 87 GLY A C 1
ATOM 667 O O . GLY A 1 87 ? -14.880 -5.620 9.353 1.00 80.12 87 GLY A O 1
ATOM 668 N N . VAL A 1 88 ? -15.790 -3.682 9.967 1.00 81.06 88 VAL A N 1
ATOM 669 C CA . VAL A 1 88 ? -14.565 -2.866 9.810 1.00 81.06 88 VAL A CA 1
ATOM 670 C C . VAL A 1 88 ? -13.335 -3.379 10.572 1.00 81.06 88 VAL A C 1
ATOM 672 O O . VAL A 1 88 ? -12.202 -3.166 10.148 1.00 81.06 88 VAL A O 1
ATOM 675 N N . ARG A 1 89 ? -13.526 -4.078 11.696 1.00 80.88 89 ARG A N 1
ATOM 676 C CA . ARG A 1 89 ? -12.423 -4.441 12.604 1.00 80.88 89 ARG A CA 1
ATOM 677 C C . ARG A 1 89 ? -11.520 -5.539 12.049 1.00 80.88 89 ARG A C 1
ATOM 679 O O . ARG A 1 89 ? -10.308 -5.458 12.206 1.00 80.88 89 ARG A O 1
ATOM 686 N N . ILE A 1 90 ? -12.102 -6.565 11.433 1.00 82.50 90 ILE A N 1
ATOM 687 C CA . ILE A 1 90 ? -11.345 -7.722 10.93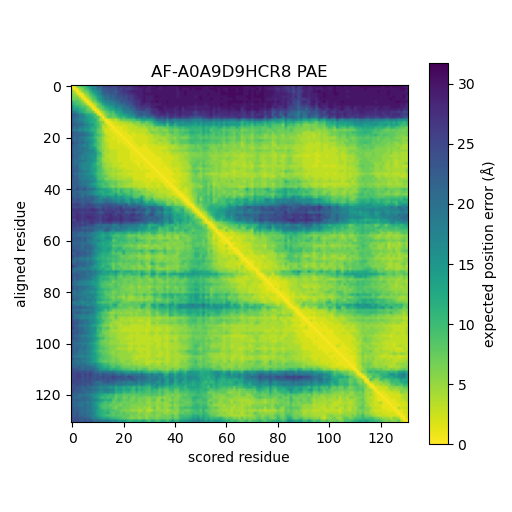3 1.00 82.50 90 ILE A CA 1
ATOM 688 C C . ILE A 1 90 ? -10.745 -7.372 9.570 1.00 82.50 90 ILE A C 1
ATOM 690 O O . ILE A 1 90 ? -9.551 -7.543 9.342 1.00 82.50 90 ILE A O 1
ATOM 694 N N . ILE A 1 91 ? -11.555 -6.777 8.704 1.00 87.56 91 ILE A N 1
ATOM 695 C CA . ILE A 1 91 ? -11.243 -6.536 7.301 1.00 87.56 91 ILE A CA 1
ATOM 696 C C . ILE A 1 91 ? -10.259 -5.385 7.192 1.00 87.56 91 ILE A C 1
ATOM 698 O O . ILE A 1 91 ? -9.287 -5.507 6.458 1.00 87.56 91 ILE A O 1
ATOM 702 N N . GLY A 1 92 ? -10.413 -4.342 8.014 1.00 84.06 92 GLY A N 1
ATOM 703 C CA . GLY A 1 92 ? -9.423 -3.273 8.121 1.00 84.06 92 GLY A CA 1
ATOM 704 C C . GLY A 1 92 ? -8.023 -3.799 8.451 1.00 84.06 92 GLY A C 1
ATOM 705 O O . GLY A 1 92 ? -7.064 -3.415 7.793 1.00 84.06 92 GLY A O 1
ATOM 706 N N . SER A 1 93 ? -7.889 -4.739 9.399 1.00 86.94 93 SER A N 1
ATOM 707 C CA . SER A 1 93 ? -6.575 -5.331 9.705 1.00 86.94 93 SER A CA 1
ATOM 708 C C . SER A 1 93 ? -6.007 -6.171 8.557 1.00 86.94 93 SER A C 1
ATOM 710 O O . SER A 1 93 ? -4.798 -6.153 8.333 1.00 86.94 93 SER A O 1
ATOM 712 N N . VAL A 1 94 ? -6.868 -6.862 7.803 1.00 88.88 94 VAL A N 1
ATOM 713 C CA . VAL A 1 94 ? -6.457 -7.649 6.634 1.00 88.88 94 VAL A CA 1
ATOM 714 C C . VAL A 1 94 ? -5.984 -6.726 5.513 1.00 88.88 94 VAL A C 1
ATOM 716 O O . VAL A 1 94 ? -4.914 -6.971 4.970 1.00 88.88 94 VAL A O 1
ATOM 719 N N . PHE A 1 95 ? -6.700 -5.634 5.224 1.00 87.06 95 PHE A N 1
ATOM 720 C CA . PHE A 1 95 ? -6.277 -4.634 4.236 1.00 87.06 95 PHE A CA 1
ATOM 721 C C . PHE A 1 95 ? -4.946 -3.984 4.605 1.00 87.06 95 PHE A C 1
ATOM 723 O O . PHE A 1 95 ? -4.067 -3.883 3.758 1.00 87.06 95 PHE A O 1
ATOM 730 N N . VAL A 1 96 ? -4.743 -3.627 5.875 1.00 88.31 96 VAL A N 1
ATOM 731 C CA . VAL A 1 96 ? -3.443 -3.113 6.333 1.00 88.31 96 VAL A CA 1
ATOM 732 C C . VAL A 1 96 ? -2.337 -4.160 6.145 1.00 88.31 96 VAL A C 1
ATOM 734 O O . VAL A 1 96 ? -1.234 -3.822 5.725 1.00 88.31 96 VAL A O 1
ATOM 737 N N . GLY A 1 97 ? -2.622 -5.440 6.401 1.00 89.50 97 GLY A N 1
ATOM 738 C CA . GLY A 1 97 ? -1.686 -6.533 6.130 1.00 89.50 97 GLY A CA 1
ATOM 739 C C 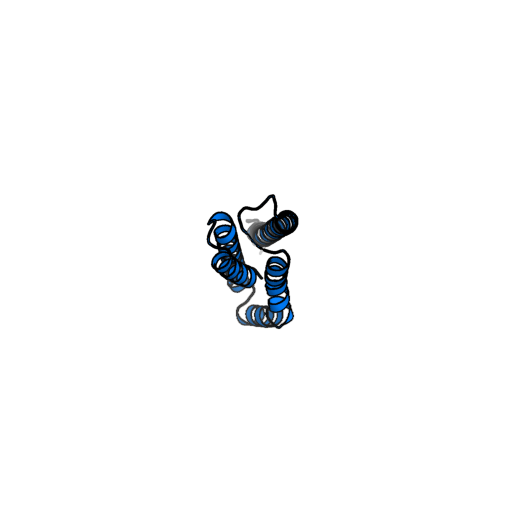. GLY A 1 97 ? -1.358 -6.699 4.641 1.00 89.50 97 GLY A C 1
ATOM 740 O O . GLY A 1 97 ? -0.191 -6.885 4.294 1.00 89.50 97 GLY A O 1
ATOM 741 N N . LEU A 1 98 ? -2.362 -6.587 3.766 1.00 88.06 98 LEU A N 1
ATOM 742 C CA . LEU A 1 98 ? -2.191 -6.631 2.310 1.00 88.06 98 LEU A CA 1
ATOM 743 C C . LEU A 1 98 ? -1.359 -5.445 1.809 1.00 88.06 98 LEU A C 1
ATOM 745 O O . LEU A 1 98 ? -0.419 -5.661 1.049 1.00 88.06 98 LEU A O 1
ATOM 749 N N . MET A 1 99 ? -1.599 -4.235 2.330 1.00 87.88 99 MET A N 1
ATOM 750 C CA . MET A 1 99 ? -0.779 -3.056 2.032 1.00 87.88 99 MET A CA 1
ATOM 751 C C . MET A 1 99 ? 0.688 -3.266 2.419 1.00 87.88 99 MET A C 1
ATOM 753 O O . MET A 1 99 ? 1.582 -2.967 1.633 1.00 87.88 99 MET A O 1
ATOM 757 N N . ILE A 1 100 ? 0.964 -3.819 3.604 1.00 88.88 100 ILE A N 1
ATOM 758 C CA . ILE A 1 100 ? 2.344 -4.086 4.040 1.00 88.88 100 ILE A CA 1
ATOM 759 C C . ILE A 1 100 ? 3.011 -5.134 3.136 1.00 88.88 100 ILE A C 1
ATOM 761 O O . ILE A 1 100 ? 4.169 -4.962 2.751 1.00 88.88 100 ILE A O 1
ATOM 765 N N . LEU A 1 101 ? 2.292 -6.201 2.771 1.00 89.50 101 LEU A N 1
ATOM 766 C CA . LEU A 1 101 ? 2.804 -7.221 1.854 1.00 89.50 101 LEU A CA 1
ATOM 767 C C . LEU A 1 101 ? 3.097 -6.641 0.468 1.00 89.50 101 LEU A C 1
ATOM 769 O O . LEU A 1 101 ? 4.212 -6.815 -0.022 1.00 89.50 101 LEU A O 1
ATOM 773 N N . GLY A 1 102 ? 2.152 -5.901 -0.116 1.00 85.56 102 GLY A N 1
ATOM 774 C CA . GLY A 1 102 ? 2.323 -5.219 -1.398 1.00 85.56 102 GLY A CA 1
ATOM 775 C C . GLY A 1 102 ? 3.522 -4.274 -1.378 1.00 85.56 102 GLY A C 1
ATOM 776 O O . GLY A 1 102 ? 4.418 -4.396 -2.213 1.00 85.56 102 GLY A O 1
ATOM 777 N N . ALA A 1 103 ? 3.622 -3.427 -0.348 1.00 85.38 103 ALA A N 1
ATOM 778 C CA . ALA A 1 103 ? 4.739 -2.503 -0.183 1.00 85.38 103 ALA A CA 1
ATOM 779 C C . ALA A 1 103 ? 6.091 -3.224 -0.076 1.00 85.38 103 ALA A C 1
ATOM 781 O O . ALA A 1 103 ? 7.064 -2.828 -0.717 1.00 85.38 103 ALA A O 1
ATOM 782 N N . SER A 1 104 ? 6.151 -4.319 0.690 1.00 85.31 104 SER A N 1
ATOM 783 C CA . SER A 1 104 ? 7.371 -5.118 0.836 1.00 85.31 104 SER A CA 1
ATOM 784 C C . SER A 1 104 ? 7.790 -5.800 -0.470 1.00 85.31 104 SER A C 1
ATOM 786 O O . SER A 1 104 ? 8.983 -5.869 -0.761 1.00 85.31 104 SER A O 1
ATOM 788 N N . MET A 1 105 ? 6.828 -6.245 -1.286 1.00 83.69 105 MET A N 1
ATOM 789 C CA . MET A 1 105 ? 7.081 -6.847 -2.596 1.00 83.69 105 MET A CA 1
ATOM 790 C C . MET A 1 105 ? 7.631 -5.831 -3.589 1.00 83.69 105 MET A C 1
ATOM 792 O O . MET A 1 105 ? 8.617 -6.124 -4.265 1.00 83.69 105 MET A O 1
ATOM 796 N N . VAL A 1 106 ? 7.057 -4.627 -3.646 1.00 81.38 106 VAL A N 1
ATOM 797 C CA . VAL A 1 106 ? 7.584 -3.583 -4.532 1.00 81.38 106 VAL A CA 1
ATOM 798 C C . VAL A 1 106 ? 8.959 -3.110 -4.053 1.00 81.38 106 VAL A C 1
ATOM 800 O O . VAL A 1 106 ? 9.873 -2.960 -4.860 1.00 81.38 106 VAL A O 1
ATOM 803 N N . PHE A 1 107 ? 9.157 -2.955 -2.742 1.00 81.12 107 PHE A N 1
ATOM 804 C CA . PHE A 1 107 ? 10.466 -2.610 -2.186 1.00 81.12 107 PHE A CA 1
ATOM 805 C C . PHE A 1 107 ? 11.515 -3.687 -2.501 1.00 81.12 107 PHE A C 1
ATOM 807 O O . PHE A 1 107 ? 12.624 -3.372 -2.928 1.00 81.12 107 PHE A O 1
ATOM 814 N N . ALA A 1 108 ? 11.157 -4.968 -2.382 1.00 80.19 108 ALA A N 1
ATOM 815 C CA . ALA A 1 108 ? 12.025 -6.071 -2.773 1.00 80.19 108 ALA A CA 1
ATOM 816 C C . ALA A 1 108 ? 12.351 -6.049 -4.275 1.00 80.19 108 ALA A C 1
ATOM 818 O O . ALA A 1 108 ? 13.504 -6.277 -4.633 1.00 80.19 108 ALA A O 1
ATOM 819 N N . ALA A 1 109 ? 11.392 -5.734 -5.152 1.00 77.12 109 ALA A N 1
ATOM 820 C CA . ALA A 1 109 ? 11.626 -5.615 -6.595 1.00 77.12 109 ALA A CA 1
ATOM 821 C C . ALA A 1 109 ? 12.629 -4.498 -6.939 1.00 77.12 109 ALA A C 1
ATOM 823 O O . ALA A 1 109 ? 13.485 -4.682 -7.806 1.00 77.12 109 ALA A O 1
ATOM 824 N N . LEU A 1 110 ? 12.569 -3.376 -6.215 1.00 72.62 110 LEU A N 1
ATOM 825 C CA . LEU A 1 110 ? 13.483 -2.244 -6.383 1.00 72.62 110 LEU A CA 1
ATOM 826 C C . LEU A 1 110 ? 14.898 -2.541 -5.862 1.00 72.62 110 LEU A C 1
ATOM 828 O O . LEU A 1 110 ? 15.875 -2.159 -6.500 1.00 72.62 110 LEU A O 1
ATOM 832 N N . LEU A 1 111 ? 15.027 -3.226 -4.718 1.00 72.25 111 LEU A N 1
ATOM 833 C CA . LEU A 1 111 ? 16.335 -3.519 -4.113 1.00 72.25 111 LEU A CA 1
ATOM 834 C C . LEU A 1 111 ? 17.060 -4.701 -4.757 1.00 72.25 111 LEU A C 1
ATOM 836 O O . LEU A 1 111 ? 18.287 -4.756 -4.713 1.00 72.25 111 LEU A O 1
ATOM 840 N N . SER A 1 112 ? 16.326 -5.675 -5.296 1.00 63.25 112 SER A N 1
ATOM 841 C CA . SER A 1 112 ? 16.917 -6.956 -5.694 1.00 63.25 112 SER A CA 1
ATOM 842 C C . SER A 1 112 ? 17.719 -6.909 -7.000 1.00 63.25 112 SER A C 1
ATOM 844 O O . SER A 1 112 ? 18.401 -7.885 -7.298 1.00 63.25 112 SER A O 1
ATOM 846 N N . GLY A 1 113 ? 17.723 -5.791 -7.743 1.00 60.50 113 GLY A N 1
ATOM 847 C CA . GLY A 1 113 ? 18.584 -5.613 -8.926 1.00 60.50 113 GLY A CA 1
ATOM 848 C C . GLY A 1 113 ? 18.443 -6.734 -9.966 1.00 60.50 113 GLY A C 1
ATOM 849 O O . GLY A 1 113 ? 19.409 -7.074 -10.646 1.00 60.50 113 GLY A O 1
ATOM 850 N N . ILE A 1 114 ? 17.266 -7.365 -10.021 1.00 59.38 114 ILE A N 1
ATOM 851 C CA . ILE A 1 114 ? 16.959 -8.494 -10.902 1.00 59.38 114 ILE A CA 1
ATOM 852 C C . ILE A 1 114 ? 16.637 -7.969 -12.304 1.00 59.38 114 ILE A C 1
ATOM 854 O O . ILE A 1 114 ? 16.163 -6.845 -12.460 1.00 59.38 114 ILE A O 1
ATOM 858 N N . ASP A 1 115 ? 16.885 -8.811 -13.309 1.00 62.69 115 ASP A N 1
ATOM 859 C CA . ASP A 1 115 ? 16.541 -8.608 -14.716 1.00 62.69 115 ASP A CA 1
ATOM 860 C C . ASP A 1 115 ? 15.184 -7.880 -14.912 1.00 62.69 115 ASP A C 1
ATOM 862 O O . ASP A 1 115 ? 14.184 -8.262 -14.277 1.00 62.69 115 ASP A O 1
ATOM 866 N N . PRO A 1 116 ? 15.132 -6.839 -15.772 1.00 63.09 116 PRO A N 1
ATOM 867 C CA . PRO A 1 116 ? 14.024 -5.886 -15.841 1.00 63.09 116 PRO A CA 1
ATOM 868 C C . PRO A 1 116 ? 12.647 -6.536 -16.017 1.00 63.09 116 PRO A C 1
ATOM 870 O O . PRO A 1 116 ? 11.688 -6.065 -15.409 1.00 63.09 116 PRO A O 1
ATOM 873 N N . GLY A 1 117 ? 12.533 -7.656 -16.742 1.00 64.75 117 GLY A N 1
ATOM 874 C CA . GLY A 1 117 ? 11.242 -8.321 -16.970 1.00 64.75 117 GLY A CA 1
ATOM 875 C C . GLY A 1 117 ? 10.641 -8.995 -15.727 1.00 64.75 117 GLY A C 1
ATOM 876 O O . GLY A 1 117 ? 9.424 -8.980 -15.519 1.00 64.75 117 GLY A O 1
ATOM 877 N N . THR A 1 118 ? 11.484 -9.560 -14.858 1.00 68.81 118 THR A N 1
ATOM 878 C CA . THR A 1 118 ? 11.021 -10.230 -13.628 1.00 68.81 118 THR A CA 1
ATOM 879 C C . THR A 1 118 ? 10.709 -9.213 -12.533 1.00 68.81 118 THR A C 1
ATOM 881 O O . THR A 1 118 ? 9.703 -9.354 -11.834 1.00 68.81 118 THR A O 1
ATOM 884 N N . SER A 1 119 ? 11.519 -8.153 -12.423 1.00 70.06 119 SER A N 1
ATOM 885 C CA . SER A 1 119 ? 11.268 -7.065 -11.472 1.00 70.06 119 SER A CA 1
ATOM 886 C C . SER A 1 119 ? 9.955 -6.332 -11.788 1.00 70.06 119 SER A C 1
ATOM 888 O O . SER A 1 119 ? 9.166 -6.081 -10.876 1.00 70.06 119 SER A O 1
ATOM 890 N N . LEU A 1 120 ? 9.648 -6.097 -13.074 1.00 70.94 120 LEU A N 1
ATOM 891 C CA . LEU A 1 120 ? 8.408 -5.427 -13.487 1.00 70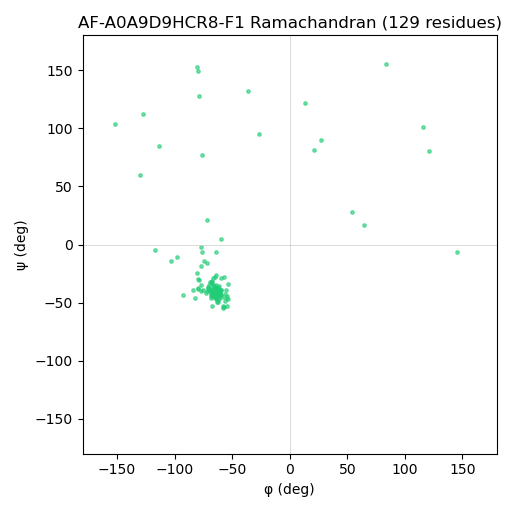.94 120 LEU A CA 1
ATOM 892 C C . LEU A 1 120 ? 7.153 -6.201 -13.065 1.00 70.94 120 LEU A C 1
ATOM 894 O O . LEU A 1 120 ? 6.190 -5.623 -12.569 1.00 70.94 120 LEU A O 1
ATOM 898 N N . THR A 1 121 ? 7.178 -7.526 -13.225 1.00 74.81 121 THR A N 1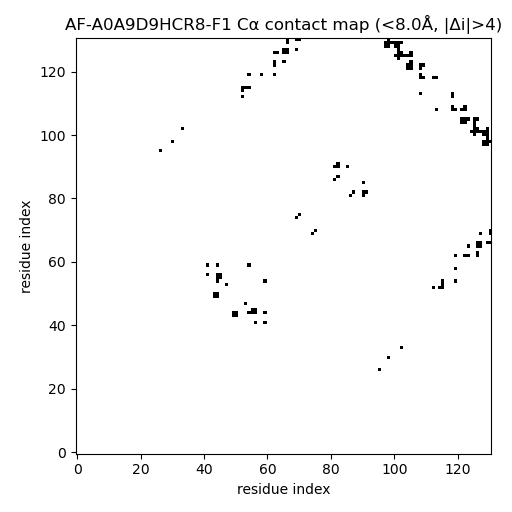
ATOM 899 C CA . THR A 1 121 ? 6.041 -8.397 -12.893 1.00 74.81 121 THR A CA 1
ATOM 900 C C . THR A 1 121 ? 5.802 -8.447 -11.383 1.00 74.81 121 THR A C 1
ATOM 902 O O . THR A 1 121 ? 4.662 -8.368 -10.927 1.00 74.81 121 THR A O 1
ATOM 905 N N . ILE A 1 122 ? 6.874 -8.544 -10.592 1.00 78.06 122 ILE A N 1
ATOM 906 C CA . ILE A 1 122 ? 6.793 -8.579 -9.124 1.00 78.06 122 ILE A CA 1
ATOM 907 C C . ILE A 1 122 ? 6.320 -7.235 -8.579 1.00 78.06 122 ILE A C 1
ATOM 909 O O . ILE A 1 122 ? 5.465 -7.204 -7.694 1.00 78.06 122 ILE A O 1
ATOM 913 N N . ALA A 1 123 ? 6.826 -6.132 -9.130 1.00 77.69 123 ALA A N 1
ATOM 914 C CA . ALA A 1 123 ? 6.355 -4.807 -8.777 1.00 77.69 123 ALA A CA 1
ATOM 915 C C . ALA A 1 123 ? 4.875 -4.647 -9.141 1.00 77.69 123 ALA A C 1
ATOM 917 O O . ALA A 1 123 ? 4.084 -4.281 -8.281 1.00 77.69 123 ALA A O 1
ATOM 918 N N . TYR A 1 124 ? 4.469 -4.997 -10.364 1.00 78.50 124 TYR A N 1
ATOM 919 C CA . TYR A 1 124 ? 3.073 -4.923 -10.803 1.00 78.50 124 TYR A CA 1
ATOM 920 C C . TYR A 1 124 ? 2.122 -5.677 -9.863 1.00 78.50 124 TYR A C 1
ATOM 922 O O . TYR A 1 124 ? 1.113 -5.125 -9.425 1.00 78.50 124 TYR A O 1
ATOM 930 N N . ILE A 1 125 ? 2.477 -6.906 -9.476 1.00 81.88 125 ILE A N 1
ATOM 931 C CA . ILE A 1 125 ? 1.704 -7.698 -8.509 1.00 81.88 125 ILE A CA 1
ATOM 932 C C . ILE A 1 125 ? 1.685 -7.021 -7.131 1.00 81.88 125 ILE A C 1
ATOM 934 O O . ILE A 1 125 ? 0.635 -6.954 -6.496 1.00 81.88 125 ILE A O 1
ATOM 938 N N . GLY A 1 126 ? 2.823 -6.492 -6.673 1.00 80.69 126 GLY A N 1
ATOM 939 C CA . GLY A 1 126 ? 2.916 -5.756 -5.411 1.00 80.69 126 GLY A CA 1
ATOM 940 C C . GLY A 1 126 ? 2.057 -4.487 -5.391 1.00 80.69 126 GLY A C 1
ATOM 941 O O . GLY A 1 126 ? 1.421 -4.198 -4.382 1.00 80.69 126 GLY A O 1
ATOM 942 N N . CYS A 1 127 ? 1.967 -3.778 -6.516 1.00 80.31 127 CYS A N 1
ATOM 943 C CA . CYS A 1 127 ? 1.134 -2.588 -6.687 1.00 80.31 127 CYS A CA 1
ATOM 944 C C . CYS A 1 127 ? -0.359 -2.925 -6.656 1.00 80.31 127 CYS A C 1
ATOM 946 O O . CYS A 1 127 ? -1.134 -2.246 -5.990 1.00 80.31 127 CYS A O 1
ATOM 948 N N . MET A 1 128 ? -0.751 -4.028 -7.299 1.00 80.56 128 MET A N 1
ATOM 949 C CA . MET A 1 128 ? -2.122 -4.542 -7.238 1.00 80.56 128 MET A CA 1
ATOM 950 C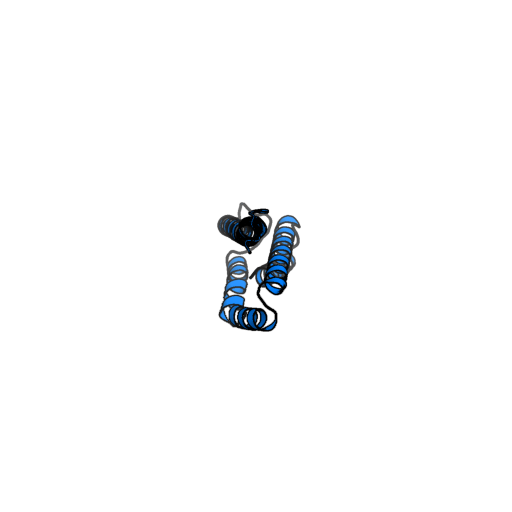 C . MET A 1 128 ? -2.527 -5.046 -5.850 1.00 80.56 128 MET A C 1
ATOM 952 O O . MET A 1 128 ? -3.706 -5.026 -5.527 1.00 80.56 128 MET A O 1
ATOM 956 N N . LEU A 1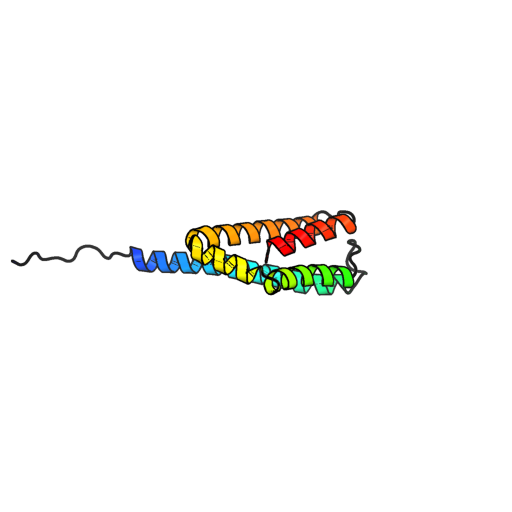 129 ? -1.574 -5.520 -5.044 1.00 80.38 129 LEU A N 1
ATOM 957 C CA . LEU A 1 129 ? -1.811 -5.942 -3.658 1.00 80.38 129 LEU A CA 1
ATOM 958 C C . LEU A 1 129 ? -1.863 -4.773 -2.669 1.00 80.38 129 LEU A C 1
ATOM 960 O O . LEU A 1 129 ? -2.436 -4.916 -1.590 1.00 80.38 129 LEU A O 1
ATOM 964 N N . PHE A 1 130 ? -1.219 -3.656 -3.008 1.00 76.44 130 PHE A N 1
ATOM 965 C CA . PHE A 1 130 ? -1.197 -2.456 -2.180 1.00 76.44 130 PHE A CA 1
ATOM 966 C C . PHE A 1 130 ? -2.490 -1.630 -2.287 1.00 76.44 130 PHE A C 1
ATOM 968 O O . PHE A 1 130 ? -2.849 -0.973 -1.312 1.00 76.44 130 PHE A O 1
ATOM 975 N N . GLY A 1 131 ? -3.174 -1.657 -3.438 1.00 62.66 131 GLY A N 1
ATOM 976 C CA . GLY A 1 131 ? -4.433 -0.929 -3.667 1.00 62.66 131 GLY A CA 1
ATOM 977 C C . GLY A 1 131 ? -5.698 -1.691 -3.335 1.00 62.66 131 GLY A C 1
ATOM 978 O O . GLY A 1 131 ? -6.659 -1.021 -2.893 1.00 62.66 131 GLY A O 1
#

Foldseek 3Di:
DDPDDDDDDPPVPVVVVVVVVVVVVVLVVVLVVLVVVLVVVLVQLVVVVRDPQPDHNVLSVVLVVLLVCCCPVCVVVVLVVVCVPPHCPPSVVVLSVLLVQLSVQLVCLVPVSDHNVVSSVSNSVSSNSND

Mean predicted aligned error: 10.44 Å

Nearest PDB structures (foldseek):
  6g9x-assembly1_A  TM=5.566E-01  e=9.213E-01  Syntrophobacter fumaroxidans MPOB

Sequence (131 aa):
MLKDRNLGHINTSSAACWIALACLVVPMFASYFFDDMFSTLSHIFQHPEMLALGWDSADYGFYAGGYSFLCVCGGLVICGVLLDMFGVRIIGSVFVGLMILGASMVFAALLSGIDPGTSLTIAYIGCMLFG

InterPro domains:
  IPR036259 MFS transporter superfamily [SSF103473] (14-130)

Radius of gyration: 21.46 Å; Cα contacts (8 Å, |Δi|>4): 83; chains: 1; bounding box: 54×22×71 Å